Protein AF-A0A935Y5F2-F1 (afdb_monomer)

Structure (mmCIF, N/CA/C/O backbone):
data_AF-A0A935Y5F2-F1
#
_entry.id   AF-A0A935Y5F2-F1
#
loop_
_atom_site.group_PDB
_atom_site.id
_atom_site.type_symbol
_atom_site.label_atom_id
_atom_site.label_alt_id
_atom_site.label_comp_id
_atom_site.label_asym_id
_atom_site.label_entity_id
_atom_site.label_seq_id
_atom_site.pdbx_PDB_ins_code
_atom_site.Cartn_x
_atom_site.Cartn_y
_atom_site.Cartn_z
_atom_site.occupancy
_atom_site.B_iso_or_equiv
_atom_site.auth_seq_id
_atom_site.auth_comp_id
_atom_site.auth_asym_id
_atom_site.auth_atom_id
_atom_site.pdbx_PDB_model_num
ATOM 1 N N . MET A 1 1 ? -5.928 -0.697 -4.526 1.00 94.38 1 MET A N 1
ATOM 2 C CA . MET A 1 1 ? -4.464 -0.858 -4.385 1.00 94.38 1 MET A CA 1
ATOM 3 C C . MET A 1 1 ? -3.772 0.445 -4.745 1.00 94.38 1 MET A C 1
ATOM 5 O O . MET A 1 1 ? -4.265 1.139 -5.622 1.00 94.38 1 MET A O 1
ATOM 9 N N . GLU A 1 2 ? -2.650 0.767 -4.106 1.00 95.19 2 GLU A N 1
ATOM 10 C CA . GLU A 1 2 ? -1.719 1.807 -4.568 1.00 95.19 2 GLU A CA 1
ATOM 11 C C . GLU A 1 2 ? -0.372 1.163 -4.914 1.00 95.19 2 GLU A C 1
ATOM 13 O O . GLU A 1 2 ? 0.204 0.448 -4.089 1.00 95.19 2 GLU A O 1
ATOM 18 N N . LEU A 1 3 ? 0.101 1.401 -6.140 1.00 92.19 3 LEU A N 1
ATOM 19 C CA . LEU A 1 3 ? 1.449 1.045 -6.583 1.00 92.19 3 LEU A CA 1
ATOM 20 C C . LEU A 1 3 ? 2.396 2.202 -6.247 1.00 92.19 3 LEU A C 1
ATOM 22 O O . LEU A 1 3 ? 2.079 3.347 -6.549 1.00 92.19 3 LEU A O 1
ATOM 26 N N . GLY A 1 4 ? 3.545 1.912 -5.634 1.00 92.50 4 GLY A N 1
ATOM 27 C CA . GLY A 1 4 ? 4.475 2.938 -5.150 1.00 92.50 4 GLY A CA 1
ATOM 28 C C . GLY A 1 4 ? 3.922 3.719 -3.956 1.00 92.50 4 GLY A C 1
ATOM 29 O O . GLY A 1 4 ? 3.942 4.946 -3.957 1.00 92.50 4 GLY A O 1
ATOM 30 N N . CYS A 1 5 ? 3.372 3.023 -2.956 1.00 95.00 5 CYS A N 1
ATOM 31 C CA . CYS A 1 5 ? 2.609 3.669 -1.885 1.00 95.00 5 CYS A CA 1
ATOM 32 C C . CYS A 1 5 ? 3.447 4.449 -0.857 1.00 95.00 5 CYS A C 1
ATOM 34 O O . CYS A 1 5 ? 2.868 5.145 -0.023 1.00 95.00 5 CYS A O 1
ATOM 36 N N . ALA A 1 6 ? 4.779 4.321 -0.864 1.00 94.44 6 ALA A N 1
ATOM 37 C CA . ALA A 1 6 ? 5.688 4.940 0.100 1.00 94.44 6 ALA A CA 1
ATOM 38 C C . ALA A 1 6 ? 5.182 4.800 1.556 1.00 94.44 6 ALA A C 1
ATOM 40 O O . ALA A 1 6 ? 4.969 3.685 2.030 1.00 94.44 6 ALA A O 1
ATOM 41 N N . GLU A 1 7 ? 4.956 5.910 2.269 1.00 95.75 7 GLU A N 1
ATOM 42 C CA . GLU A 1 7 ? 4.436 5.940 3.645 1.00 95.75 7 GLU A CA 1
ATOM 43 C C . GLU A 1 7 ? 2.896 5.820 3.762 1.00 95.75 7 GLU A C 1
ATOM 45 O O . GLU A 1 7 ? 2.339 5.992 4.850 1.00 95.75 7 GLU A O 1
ATOM 50 N N . ALA A 1 8 ? 2.199 5.507 2.664 1.00 96.50 8 ALA A N 1
ATOM 51 C CA . ALA A 1 8 ? 0.760 5.226 2.586 1.00 96.50 8 ALA A CA 1
ATOM 52 C C . ALA A 1 8 ? -0.171 6.397 2.946 1.00 96.50 8 ALA A C 1
ATOM 54 O O . ALA A 1 8 ? -1.287 6.201 3.436 1.00 96.50 8 ALA A O 1
ATOM 55 N N . GLY A 1 9 ? 0.270 7.632 2.691 1.00 95.31 9 GLY A N 1
ATOM 56 C CA . GLY A 1 9 ? -0.520 8.835 2.967 1.00 95.31 9 GLY A CA 1
ATOM 57 C C . GLY A 1 9 ? -1.828 8.905 2.170 1.00 95.31 9 GLY A C 1
ATOM 58 O O . GLY A 1 9 ? -2.847 9.329 2.711 1.00 95.31 9 GLY A O 1
ATOM 59 N N . VAL A 1 10 ? -1.828 8.446 0.914 1.00 95.81 10 VAL A N 1
ATOM 60 C CA . VAL A 1 10 ? -3.040 8.391 0.080 1.00 95.81 10 VAL A CA 1
ATOM 61 C C . VAL A 1 10 ? -3.971 7.284 0.567 1.00 95.81 10 VAL A C 1
ATOM 63 O O . VAL A 1 10 ? -5.148 7.546 0.811 1.00 95.81 10 VAL A O 1
ATOM 66 N N . LEU A 1 11 ? -3.450 6.070 0.784 1.00 97.50 11 LEU A N 1
ATOM 67 C CA . LEU A 1 11 ? -4.250 4.944 1.280 1.00 97.50 11 LEU A CA 1
ATOM 68 C C . LEU A 1 11 ? -4.942 5.236 2.613 1.00 97.50 11 LEU A C 1
ATOM 70 O O . LEU A 1 11 ? -6.047 4.742 2.818 1.00 97.50 11 LEU A O 1
ATOM 74 N N . LYS A 1 12 ? -4.367 6.075 3.484 1.00 96.94 12 LYS A N 1
ATOM 75 C CA . LYS A 1 12 ? -5.033 6.502 4.724 1.00 96.94 12 LYS A CA 1
ATOM 76 C C . LYS A 1 12 ? -6.417 7.099 4.475 1.00 96.94 12 LYS A C 1
ATOM 78 O O . LYS A 1 12 ? -7.355 6.753 5.182 1.00 96.94 12 LYS A O 1
ATOM 83 N N . ALA A 1 13 ? -6.569 7.939 3.454 1.00 96.69 13 ALA A N 1
ATOM 84 C CA . ALA A 1 13 ? -7.866 8.532 3.140 1.00 96.69 13 ALA A CA 1
ATOM 85 C C . ALA A 1 13 ? -8.905 7.466 2.748 1.00 96.69 13 ALA A C 1
ATOM 87 O O . ALA A 1 13 ? -10.066 7.571 3.124 1.00 96.69 13 ALA A O 1
ATOM 88 N N . PHE A 1 14 ? -8.490 6.416 2.036 1.00 97.88 14 PHE A N 1
ATOM 89 C CA . PHE A 1 14 ? -9.374 5.310 1.653 1.00 97.88 14 PHE A CA 1
ATOM 90 C C . PHE A 1 14 ? -9.705 4.397 2.835 1.00 97.88 14 PHE A C 1
ATOM 92 O O . PHE A 1 14 ? -10.855 3.998 2.999 1.00 97.88 14 PHE A O 1
ATOM 99 N N . VAL A 1 1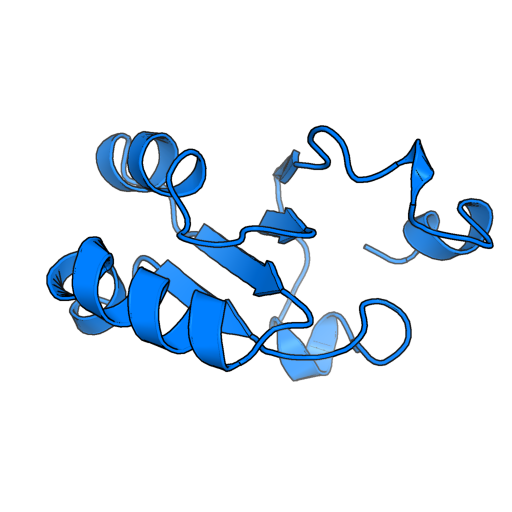5 ? -8.722 4.115 3.690 1.00 97.94 15 VAL A N 1
ATOM 100 C CA . VAL A 1 15 ? -8.924 3.406 4.961 1.00 97.94 15 VAL A CA 1
ATOM 101 C C . VAL A 1 15 ? -9.950 4.145 5.827 1.00 97.94 15 VAL A C 1
ATOM 103 O O . VAL A 1 15 ? -10.894 3.527 6.309 1.00 97.94 15 VAL A O 1
ATOM 106 N N . ASP A 1 16 ? -9.842 5.472 5.942 1.00 97.00 16 ASP A N 1
ATOM 107 C CA . ASP A 1 16 ? -10.786 6.305 6.704 1.00 97.00 16 ASP A CA 1
ATOM 108 C C . ASP A 1 16 ? -12.205 6.306 6.109 1.00 97.00 16 ASP A C 1
ATOM 110 O O . ASP A 1 16 ? -13.185 6.489 6.830 1.00 97.00 16 ASP A O 1
ATOM 114 N N . LEU A 1 17 ? -12.330 6.057 4.803 1.00 97.50 17 LEU A N 1
ATOM 115 C CA . LEU A 1 17 ? -13.609 5.840 4.118 1.00 97.50 17 LEU A CA 1
ATOM 116 C C . LEU A 1 17 ? -14.141 4.402 4.269 1.00 97.50 17 LEU A C 1
ATOM 118 O O . LEU A 1 17 ? -15.205 4.083 3.740 1.00 97.50 17 LEU A O 1
ATOM 122 N N . GLY A 1 18 ? -13.430 3.537 4.995 1.00 97.31 18 GLY A N 1
ATOM 123 C CA . GLY A 1 18 ? -13.809 2.151 5.257 1.00 97.31 18 GLY A CA 1
ATOM 124 C C . GLY A 1 18 ? -13.331 1.148 4.204 1.00 97.31 18 GLY A C 1
ATOM 125 O O . GLY A 1 18 ? -13.732 -0.015 4.258 1.00 97.31 18 GLY A O 1
ATOM 126 N N . CYS A 1 19 ? -12.488 1.554 3.252 1.00 97.75 19 CYS A N 1
ATOM 127 C CA . CYS A 1 19 ? -11.997 0.667 2.201 1.00 97.75 19 CYS A CA 1
ATOM 128 C C . CYS A 1 19 ? -10.915 -0.292 2.711 1.00 97.75 19 CYS A C 1
ATOM 130 O O . CYS A 1 19 ? -10.005 0.103 3.441 1.00 97.75 19 CYS A O 1
ATOM 132 N N . THR A 1 20 ? -10.942 -1.535 2.228 1.00 97.19 20 THR A N 1
ATOM 133 C CA . THR A 1 20 ? -9.810 -2.459 2.360 1.00 97.19 20 THR A CA 1
ATOM 134 C C . THR A 1 20 ? -8.751 -2.125 1.319 1.00 97.19 20 THR A C 1
ATOM 136 O O . THR A 1 20 ? -9.034 -2.020 0.125 1.00 97.19 20 THR A O 1
ATOM 139 N N . CYS A 1 21 ? -7.519 -1.942 1.772 1.00 97.44 21 CYS A N 1
ATOM 140 C CA . CYS A 1 21 ? -6.445 -1.381 0.976 1.00 97.44 21 CYS A CA 1
ATOM 141 C C . CYS A 1 21 ? -5.219 -2.295 0.946 1.00 97.44 21 CYS A C 1
ATOM 143 O O . CYS A 1 21 ? -4.889 -2.983 1.913 1.00 97.44 21 CYS A O 1
ATOM 145 N N . VAL A 1 22 ? -4.500 -2.240 -0.174 1.00 96.94 22 VAL A N 1
ATOM 146 C CA . VAL A 1 22 ? -3.175 -2.842 -0.329 1.00 96.94 22 VAL A CA 1
ATOM 147 C C . VAL A 1 22 ? -2.228 -1.783 -0.871 1.00 96.94 22 VAL A C 1
ATOM 149 O O . VAL A 1 22 ? -2.546 -1.141 -1.876 1.00 96.94 22 VAL A O 1
ATOM 152 N N . GLY A 1 23 ? -1.095 -1.603 -0.197 1.00 96.25 23 GLY A N 1
ATOM 153 C CA . GLY A 1 23 ? 0.014 -0.774 -0.659 1.00 96.25 23 GLY A CA 1
ATOM 154 C C . GLY A 1 23 ? 1.187 -1.638 -1.107 1.00 96.25 23 GLY A C 1
ATOM 155 O O . GLY A 1 23 ? 1.613 -2.526 -0.366 1.00 96.25 23 GLY A O 1
ATOM 156 N N . LEU A 1 24 ? 1.692 -1.386 -2.313 1.00 94.75 24 LEU A N 1
ATOM 157 C CA . LEU A 1 24 ? 2.893 -2.019 -2.852 1.00 94.75 24 LEU A CA 1
ATOM 158 C C . LEU A 1 24 ? 4.001 -0.973 -2.970 1.00 94.75 24 LEU A C 1
ATOM 160 O O . LEU A 1 24 ? 3.792 0.061 -3.600 1.00 94.75 24 LEU A O 1
ATOM 164 N N . ASP A 1 25 ? 5.184 -1.247 -2.427 1.00 94.19 25 ASP A N 1
ATOM 165 C CA . ASP A 1 25 ? 6.363 -0.402 -2.643 1.00 94.19 25 ASP A CA 1
ATOM 166 C C . ASP A 1 25 ? 7.655 -1.230 -2.641 1.00 94.19 25 ASP A C 1
ATOM 168 O O . ASP A 1 25 ? 7.807 -2.184 -1.877 1.00 94.19 25 ASP A O 1
ATOM 172 N N . LEU A 1 26 ? 8.612 -0.855 -3.488 1.00 92.56 26 LEU A N 1
ATOM 173 C CA . LEU A 1 26 ? 9.914 -1.515 -3.575 1.00 92.56 26 LEU A CA 1
ATOM 174 C C . LEU A 1 26 ? 10.772 -1.326 -2.319 1.00 92.56 26 LEU A C 1
ATOM 176 O O . LEU A 1 26 ? 11.656 -2.140 -2.080 1.00 92.56 26 LEU A O 1
ATOM 180 N N . SER A 1 27 ? 10.537 -0.260 -1.552 1.00 94.25 27 SER A N 1
ATOM 181 C CA . SER A 1 27 ? 11.345 0.174 -0.411 1.00 94.25 27 SER A CA 1
ATOM 182 C C . SER A 1 27 ? 10.845 -0.442 0.909 1.00 94.25 27 SER A C 1
ATOM 184 O O . SER A 1 27 ? 9.829 0.003 1.461 1.00 94.25 27 SER A O 1
ATOM 186 N N . PRO A 1 28 ? 11.546 -1.438 1.488 1.00 94.81 28 PRO A N 1
ATOM 187 C CA . PRO A 1 28 ? 11.126 -2.048 2.747 1.00 94.81 28 PRO A CA 1
ATOM 188 C C . PRO A 1 28 ? 11.174 -1.059 3.917 1.00 94.81 28 PRO A C 1
ATOM 190 O O . PRO A 1 28 ? 10.378 -1.164 4.850 1.00 94.81 28 PRO A O 1
ATOM 193 N N . GLU A 1 29 ? 12.083 -0.079 3.887 1.00 96.31 29 GLU A N 1
ATOM 194 C CA . GLU A 1 29 ? 12.193 0.953 4.917 1.00 96.31 29 GLU A CA 1
ATOM 195 C C . GLU A 1 29 ? 10.999 1.917 4.912 1.00 96.31 29 GLU A C 1
ATOM 197 O O . GLU A 1 29 ? 10.503 2.288 5.986 1.00 96.31 29 GLU A O 1
ATOM 202 N N . ARG A 1 30 ? 10.479 2.269 3.727 1.00 95.81 30 ARG A N 1
ATOM 203 C CA . ARG A 1 30 ? 9.247 3.057 3.607 1.00 95.81 30 ARG A CA 1
ATOM 204 C C . ARG A 1 30 ? 8.048 2.248 4.061 1.00 95.81 30 ARG A C 1
ATOM 206 O O . ARG A 1 30 ? 7.282 2.750 4.875 1.00 95.81 30 ARG A O 1
ATOM 213 N N . ILE A 1 31 ? 7.949 0.977 3.668 1.00 97.12 31 ILE A N 1
ATOM 214 C CA . ILE A 1 31 ? 6.887 0.077 4.145 1.00 97.12 31 ILE A CA 1
ATOM 215 C C . ILE A 1 31 ? 6.913 -0.081 5.671 1.00 97.12 31 ILE A C 1
ATOM 217 O O . ILE A 1 31 ? 5.866 -0.031 6.318 1.00 97.12 3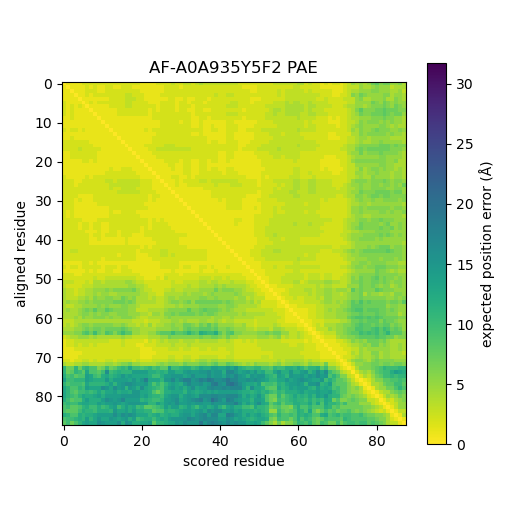1 ILE A O 1
ATOM 221 N N . ALA A 1 32 ? 8.090 -0.217 6.284 1.00 97.50 32 ALA A N 1
ATOM 222 C CA . ALA A 1 32 ? 8.213 -0.283 7.739 1.00 97.50 32 ALA A CA 1
ATOM 223 C C . ALA A 1 32 ? 7.739 1.015 8.415 1.00 97.50 32 ALA A C 1
ATOM 225 O O . ALA A 1 32 ? 7.130 0.978 9.486 1.00 97.50 32 ALA A O 1
ATOM 226 N N . THR A 1 33 ? 7.995 2.163 7.789 1.00 98.06 33 THR A N 1
ATOM 227 C CA . THR A 1 33 ? 7.526 3.471 8.261 1.00 98.06 33 THR A CA 1
ATOM 228 C C . THR A 1 33 ? 6.011 3.615 8.082 1.00 98.06 33 THR A C 1
ATOM 230 O O . THR A 1 33 ? 5.318 3.952 9.042 1.00 98.06 33 THR A O 1
ATOM 233 N N . ALA A 1 34 ? 5.479 3.247 6.915 1.00 97.81 34 ALA A N 1
ATOM 234 C CA . ALA A 1 34 ? 4.049 3.209 6.613 1.00 97.81 34 ALA A CA 1
ATOM 235 C C . ALA A 1 34 ? 3.290 2.328 7.609 1.00 97.81 34 ALA A C 1
ATOM 237 O O . ALA A 1 34 ? 2.279 2.737 8.168 1.00 97.81 34 ALA A O 1
ATOM 238 N N . THR A 1 35 ? 3.825 1.143 7.909 1.00 97.88 35 THR A N 1
ATOM 239 C CA . THR A 1 35 ? 3.243 0.202 8.876 1.00 97.88 35 THR A CA 1
ATOM 240 C C . THR A 1 35 ? 3.132 0.820 10.268 1.00 97.88 35 THR A C 1
ATOM 242 O O . THR A 1 35 ? 2.139 0.601 10.954 1.00 97.88 35 THR A O 1
ATOM 245 N N . LYS A 1 36 ? 4.112 1.633 10.687 1.00 98.06 36 LYS A N 1
ATOM 246 C CA . LYS A 1 36 ? 4.041 2.362 11.964 1.00 98.06 36 LYS A CA 1
ATOM 247 C C . LYS A 1 36 ? 2.989 3.467 11.930 1.00 98.06 36 LYS A C 1
ATOM 249 O O . LYS A 1 36 ? 2.241 3.609 12.891 1.00 98.06 36 LYS A O 1
ATOM 254 N N . PHE A 1 37 ? 2.923 4.239 10.846 1.00 97.75 37 PHE A N 1
ATOM 255 C CA . PHE A 1 37 ? 1.929 5.307 10.699 1.00 97.75 37 PHE A CA 1
ATOM 256 C C . PHE A 1 37 ? 0.499 4.778 10.583 1.00 97.75 37 PHE A C 1
ATOM 258 O O . PHE 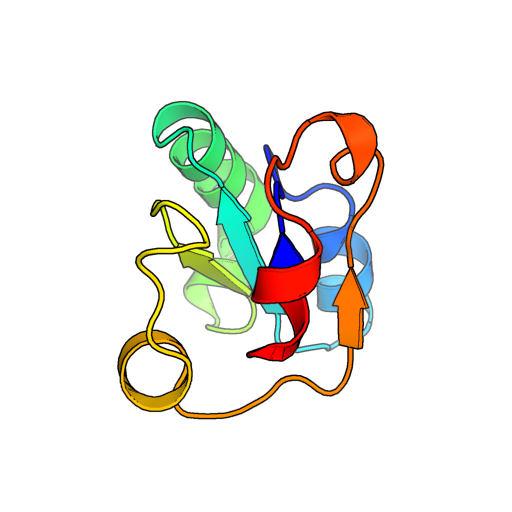A 1 37 ? -0.428 5.433 11.048 1.00 97.75 37 PHE A O 1
ATOM 265 N N . GLN A 1 38 ? 0.332 3.587 10.012 1.00 97.94 38 GLN A N 1
ATOM 266 C CA . GLN A 1 38 ? -0.957 2.953 9.752 1.00 97.94 38 GLN A CA 1
ATOM 267 C C . GLN A 1 38 ? -1.225 1.745 10.660 1.00 97.94 38 GLN A C 1
ATOM 269 O O . GLN A 1 38 ? -1.962 0.836 10.281 1.00 97.94 38 GLN A O 1
ATOM 274 N N . ALA A 1 39 ? -0.623 1.712 11.852 1.00 98.06 39 ALA A N 1
ATOM 275 C CA . ALA A 1 39 ? -0.610 0.528 12.712 1.00 98.06 39 ALA A CA 1
ATOM 276 C C . ALA A 1 39 ? -2.013 -0.019 13.025 1.00 98.06 39 ALA A C 1
ATOM 278 O O . ALA A 1 39 ? -2.216 -1.229 12.978 1.00 98.06 39 ALA A O 1
ATOM 279 N N . GLU A 1 40 ? -2.987 0.855 13.289 1.00 97.88 40 GLU A N 1
ATOM 280 C CA . GLU A 1 40 ? -4.371 0.455 13.574 1.00 97.88 40 GLU A CA 1
ATOM 281 C C . GLU A 1 40 ? -5.034 -0.230 12.370 1.00 97.88 40 GLU A C 1
ATOM 283 O O . GLU A 1 40 ? -5.616 -1.305 12.508 1.00 97.88 40 GLU A O 1
ATOM 288 N N . ALA A 1 41 ? -4.880 0.346 11.176 1.00 98.19 41 ALA A N 1
ATOM 289 C CA . ALA A 1 41 ? -5.427 -0.205 9.939 1.00 98.19 41 ALA A CA 1
ATOM 290 C C . ALA A 1 41 ? -4.764 -1.535 9.554 1.00 98.19 41 ALA A C 1
ATOM 292 O O . ALA A 1 41 ? -5.419 -2.437 9.032 1.00 98.19 41 ALA A O 1
ATOM 293 N N . VAL A 1 42 ? -3.466 -1.675 9.834 1.00 98.06 42 VAL A N 1
ATOM 294 C CA . VAL A 1 42 ? -2.744 -2.937 9.634 1.00 98.06 42 VAL A CA 1
ATOM 295 C C . VAL A 1 42 ? -3.213 -3.993 10.628 1.00 98.06 42 VAL A C 1
ATOM 297 O O . VAL A 1 42 ? -3.485 -5.128 10.244 1.00 98.06 42 VAL A O 1
ATOM 300 N N . GLN A 1 43 ? -3.361 -3.626 11.901 1.00 97.94 43 GLN A N 1
ATOM 301 C CA . GLN A 1 43 ? -3.798 -4.542 12.950 1.00 97.94 43 GLN A CA 1
ATOM 302 C C . GLN A 1 43 ? -5.237 -5.030 12.741 1.00 97.94 43 GLN A C 1
ATOM 304 O O . GLN A 1 43 ? -5.534 -6.188 13.030 1.00 97.94 43 GLN A O 1
ATOM 309 N N . SER A 1 44 ? -6.123 -4.175 12.226 1.00 97.31 44 SER A N 1
ATOM 310 C CA . SER A 1 44 ? -7.502 -4.547 11.890 1.00 97.31 44 SER A CA 1
ATOM 311 C C . SER A 1 44 ? -7.615 -5.361 10.595 1.00 97.31 44 SER A C 1
ATOM 313 O O . SER A 1 44 ? -8.688 -5.880 10.292 1.00 97.31 44 SER A O 1
ATOM 315 N N . GLY A 1 45 ? -6.525 -5.481 9.827 1.00 96.69 45 GLY A N 1
ATOM 316 C CA . GLY A 1 45 ? -6.503 -6.133 8.518 1.00 96.69 45 GLY A CA 1
ATOM 317 C C . GLY A 1 45 ? -7.105 -5.289 7.390 1.00 96.69 45 GLY A C 1
ATOM 318 O O . GLY A 1 45 ? -7.225 -5.773 6.267 1.00 96.69 45 GLY A O 1
ATOM 319 N N . GLN A 1 46 ? -7.473 -4.034 7.659 1.00 97.25 46 GLN A N 1
ATOM 320 C CA . GLN A 1 46 ? -8.028 -3.129 6.654 1.00 97.25 46 GLN A CA 1
ATOM 321 C C . GLN A 1 46 ? -6.959 -2.606 5.687 1.00 97.25 46 GLN A C 1
ATOM 323 O O . GLN A 1 46 ? -7.278 -2.279 4.547 1.00 97.25 46 GLN A O 1
ATOM 328 N N . LEU A 1 47 ? -5.694 -2.561 6.105 1.00 98.00 47 LEU A N 1
ATOM 329 C CA . LEU A 1 47 ? -4.567 -2.210 5.250 1.00 98.00 47 LEU A CA 1
ATOM 330 C C . LEU A 1 47 ? -3.482 -3.283 5.312 1.00 98.00 47 LEU A C 1
ATOM 332 O O . LEU A 1 47 ? -3.012 -3.647 6.385 1.00 98.00 47 LEU A O 1
ATOM 336 N N . ARG A 1 48 ? -3.031 -3.751 4.149 1.00 96.81 48 ARG A N 1
ATOM 337 C CA . ARG A 1 48 ? -1.874 -4.645 4.035 1.00 96.81 48 ARG A CA 1
ATOM 338 C C . ARG A 1 48 ? -0.793 -4.016 3.168 1.00 96.81 48 ARG A C 1
ATOM 340 O O . ARG A 1 48 ? -1.091 -3.380 2.160 1.00 96.81 48 ARG A O 1
ATOM 347 N N . PHE A 1 49 ? 0.460 -4.262 3.523 1.00 96.75 49 PHE A N 1
ATOM 348 C CA . PHE A 1 49 ? 1.612 -3.855 2.728 1.00 96.75 49 PHE A CA 1
ATOM 349 C C . PHE A 1 49 ? 2.307 -5.046 2.081 1.00 96.75 49 PHE A C 1
ATOM 351 O O . PHE A 1 49 ? 2.397 -6.119 2.678 1.00 96.75 49 PHE A O 1
ATOM 358 N N . ILE A 1 50 ? 2.830 -4.834 0.876 1.00 94.38 50 ILE A N 1
ATOM 359 C CA . ILE A 1 50 ? 3.731 -5.758 0.190 1.00 94.38 50 ILE A CA 1
ATOM 360 C C . ILE A 1 50 ? 4.977 -4.985 -0.222 1.00 94.38 50 ILE A C 1
ATOM 362 O O . ILE A 1 50 ? 4.881 -3.882 -0.756 1.00 94.38 50 ILE A O 1
ATOM 366 N N . SER A 1 51 ? 6.145 -5.586 0.006 1.00 94.25 51 SER A N 1
ATOM 367 C CA . SER A 1 51 ? 7.405 -5.076 -0.525 1.00 94.25 51 SER A CA 1
ATOM 368 C C . SER A 1 51 ? 7.973 -6.044 -1.553 1.00 94.25 51 SER A C 1
ATOM 370 O O . SER A 1 51 ? 8.608 -7.039 -1.206 1.00 94.25 51 SER A O 1
ATOM 372 N N . LYS A 1 52 ? 7.645 -5.789 -2.821 1.00 89.81 52 LYS A N 1
ATOM 373 C CA . LYS A 1 52 ? 8.040 -6.574 -3.997 1.00 89.81 52 LYS A CA 1
ATOM 374 C C . LYS A 1 52 ? 8.073 -5.669 -5.226 1.00 89.81 52 LYS A C 1
ATOM 376 O O . LYS A 1 52 ? 7.432 -4.618 -5.243 1.00 89.81 52 LYS A O 1
ATOM 381 N N . ASN A 1 53 ? 8.784 -6.105 -6.261 1.00 86.12 53 ASN A N 1
ATOM 382 C CA . ASN A 1 53 ? 8.667 -5.495 -7.578 1.00 86.12 53 ASN A CA 1
ATOM 383 C C . ASN A 1 53 ? 7.305 -5.826 -8.189 1.00 86.12 53 ASN A C 1
ATOM 385 O O . ASN A 1 53 ? 6.829 -6.949 -8.065 1.00 86.12 53 ASN A O 1
ATOM 389 N N . VAL A 1 54 ? 6.694 -4.848 -8.853 1.00 82.75 54 VAL A N 1
ATOM 390 C CA . VAL A 1 54 ? 5.385 -4.984 -9.495 1.00 82.75 54 VAL A CA 1
ATOM 391 C C . VAL A 1 54 ? 5.375 -6.082 -10.564 1.00 82.75 54 VAL A C 1
ATOM 393 O O . VAL A 1 54 ? 4.387 -6.794 -10.678 1.00 82.75 54 VAL A O 1
ATOM 396 N N . TYR A 1 55 ? 6.475 -6.307 -11.287 1.00 81.75 55 TYR A N 1
ATOM 397 C CA . TYR A 1 55 ? 6.536 -7.395 -12.278 1.00 81.75 55 TYR A CA 1
ATOM 398 C C . TYR A 1 55 ? 6.673 -8.792 -11.659 1.00 81.75 55 TYR A C 1
ATOM 400 O O . TYR A 1 55 ? 6.456 -9.779 -12.353 1.00 81.75 55 TYR A O 1
ATOM 408 N N . ASP A 1 56 ? 6.998 -8.874 -10.366 1.00 86.75 56 ASP A N 1
ATOM 409 C CA . ASP A 1 56 ? 7.165 -10.135 -9.633 1.00 86.75 56 ASP A CA 1
ATOM 410 C C . ASP A 1 56 ? 5.910 -10.499 -8.817 1.00 86.75 56 ASP A C 1
ATOM 412 O O . ASP A 1 56 ? 5.947 -11.403 -7.976 1.00 86.75 56 ASP A O 1
ATOM 416 N N . ILE A 1 57 ? 4.816 -9.756 -9.010 1.00 86.50 57 ILE A N 1
ATOM 417 C CA . ILE A 1 57 ? 3.540 -9.991 -8.341 1.00 86.50 57 ILE A CA 1
ATOM 418 C C . ILE A 1 57 ? 2.694 -10.964 -9.157 1.00 86.50 57 ILE A C 1
ATOM 420 O O . ILE A 1 57 ? 2.429 -10.738 -10.337 1.00 86.50 57 ILE A O 1
ATOM 424 N N . ASP A 1 58 ? 2.179 -11.984 -8.481 1.00 87.00 58 ASP A N 1
ATOM 425 C CA . ASP A 1 58 ? 1.092 -12.818 -8.979 1.00 87.00 58 ASP A CA 1
ATOM 426 C C . ASP A 1 58 ? -0.215 -12.361 -8.321 1.00 87.00 58 ASP A C 1
ATOM 428 O O . ASP A 1 58 ? -0.353 -12.399 -7.099 1.00 87.00 58 ASP A O 1
ATOM 432 N N . VAL A 1 59 ? -1.183 -11.899 -9.113 1.00 82.81 59 VAL A N 1
ATOM 433 C CA . VAL A 1 59 ? -2.419 -11.307 -8.575 1.00 82.81 59 VAL A CA 1
ATOM 434 C C . VAL A 1 59 ? -3.224 -12.304 -7.739 1.00 82.81 59 VAL A C 1
ATOM 436 O O . VAL A 1 59 ? -3.738 -11.949 -6.675 1.00 82.81 59 VAL A O 1
ATOM 439 N N . ASP A 1 60 ? -3.302 -13.557 -8.174 1.00 85.06 60 ASP A N 1
ATOM 440 C CA . ASP A 1 60 ? -4.096 -14.566 -7.484 1.00 85.06 60 ASP A CA 1
ATOM 441 C C . ASP A 1 60 ? -3.372 -15.054 -6.223 1.00 85.06 60 ASP A C 1
ATOM 443 O O . ASP A 1 60 ? -3.986 -15.157 -5.159 1.00 85.06 60 ASP A O 1
ATOM 447 N N . ALA A 1 61 ? -2.063 -15.302 -6.298 1.00 85.38 61 ALA A N 1
ATOM 448 C CA . ALA A 1 61 ? -1.292 -15.811 -5.167 1.00 85.38 61 ALA A CA 1
ATOM 449 C C . ALA A 1 61 ? -0.940 -14.732 -4.130 1.00 85.38 61 ALA A C 1
ATOM 451 O O . ALA A 1 61 ? -0.991 -15.000 -2.927 1.00 85.38 61 ALA A O 1
ATOM 452 N N . ASP A 1 62 ? -0.585 -13.519 -4.562 1.00 85.62 62 ASP A N 1
ATOM 453 C CA . ASP A 1 62 ? -0.195 -12.445 -3.650 1.00 85.62 62 ASP A CA 1
ATOM 454 C C . ASP A 1 62 ? -1.410 -11.705 -3.091 1.00 85.62 62 ASP A C 1
ATOM 456 O O . ASP A 1 62 ? -1.415 -11.384 -1.898 1.00 85.62 62 ASP A O 1
ATOM 460 N N . PHE A 1 63 ? -2.448 -11.436 -3.892 1.00 85.62 63 PHE A N 1
ATOM 461 C CA . PHE A 1 63 ? -3.610 -10.644 -3.461 1.00 85.62 63 PHE A CA 1
ATOM 462 C C . PHE A 1 63 ? -4.877 -11.456 -3.196 1.00 85.62 63 PHE A C 1
ATOM 464 O O . PHE A 1 63 ? -5.738 -10.976 -2.459 1.00 85.62 63 PHE A O 1
ATOM 471 N N . GLY A 1 64 ? -4.993 -12.673 -3.732 1.00 83.69 64 GLY A N 1
ATOM 472 C CA . GLY A 1 64 ? -6.215 -13.474 -3.616 1.00 83.69 64 GLY A CA 1
ATOM 473 C C . GLY A 1 64 ? -7.365 -12.964 -4.489 1.00 83.69 64 GLY A C 1
ATOM 474 O O . GLY A 1 64 ? -8.515 -13.329 -4.243 1.00 83.69 64 GLY A O 1
ATOM 475 N N . GLY A 1 65 ? -7.075 -12.103 -5.472 1.00 84.69 65 GLY A N 1
ATOM 476 C CA . GLY A 1 65 ? -8.062 -11.532 -6.384 1.00 84.69 65 GLY A CA 1
ATOM 477 C C . GLY A 1 65 ? -7.694 -10.141 -6.907 1.00 84.69 65 GLY A C 1
ATOM 478 O O . GLY A 1 65 ? -6.657 -9.572 -6.569 1.00 84.69 65 GLY A O 1
ATOM 479 N N . LYS A 1 66 ? -8.579 -9.593 -7.748 1.00 88.31 66 LYS A N 1
ATOM 480 C CA . LYS A 1 66 ? -8.432 -8.266 -8.368 1.00 88.31 66 LYS A CA 1
ATOM 481 C C . LYS A 1 66 ? -8.904 -7.136 -7.454 1.00 88.31 66 LYS A C 1
ATOM 483 O O . LYS A 1 66 ? -9.575 -7.365 -6.450 1.00 88.31 66 LYS A O 1
ATOM 488 N N . PHE A 1 67 ? -8.592 -5.905 -7.847 1.00 91.81 67 PHE A N 1
ATOM 489 C CA . PHE A 1 67 ? -9.001 -4.692 -7.143 1.00 91.81 67 PHE A CA 1
ATOM 490 C C . PHE A 1 67 ? -10.075 -3.919 -7.908 1.00 91.81 67 PHE A C 1
ATOM 492 O O . PHE A 1 67 ? -10.028 -3.832 -9.131 1.00 91.81 67 PHE A O 1
ATOM 499 N N . ASP A 1 68 ? -10.980 -3.263 -7.178 1.00 94.19 68 ASP A N 1
ATOM 500 C CA . ASP A 1 68 ? -11.960 -2.334 -7.765 1.00 94.19 68 ASP A CA 1
ATOM 501 C C . ASP A 1 68 ? -11.314 -1.025 -8.251 1.00 94.19 68 ASP A C 1
ATOM 503 O O . ASP A 1 68 ? -11.824 -0.353 -9.146 1.00 94.19 68 ASP A O 1
ATOM 507 N N . LEU A 1 69 ? -10.189 -0.646 -7.636 1.00 93.25 69 LEU A N 1
ATOM 508 C CA . LEU A 1 69 ? -9.437 0.566 -7.942 1.00 93.25 69 LEU A CA 1
ATOM 509 C C . LEU A 1 69 ? -7.939 0.332 -7.747 1.00 93.25 69 LEU A C 1
ATOM 511 O O . LEU A 1 69 ? -7.502 -0.137 -6.688 1.00 93.25 69 LEU A O 1
ATOM 515 N N . ILE A 1 70 ? -7.151 0.732 -8.742 1.00 91.94 70 ILE A N 1
ATOM 516 C CA . ILE A 1 70 ? -5.690 0.767 -8.681 1.00 91.94 70 ILE A CA 1
ATOM 517 C C . ILE A 1 70 ? -5.234 2.209 -8.886 1.00 91.94 70 ILE A C 1
ATOM 519 O O . 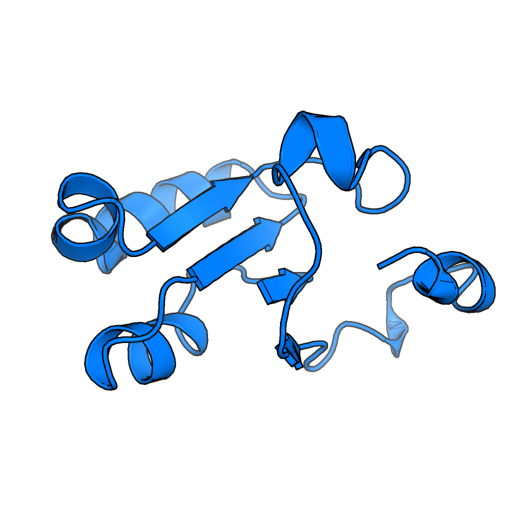ILE A 1 70 ? -5.594 2.856 -9.866 1.00 91.94 70 ILE A O 1
ATOM 523 N N . LEU A 1 71 ? -4.452 2.710 -7.935 1.00 91.81 71 LEU A N 1
ATOM 524 C CA . LEU A 1 71 ? -3.875 4.044 -7.949 1.00 91.81 71 LEU A CA 1
ATOM 525 C C . LEU A 1 71 ? -2.417 3.962 -8.396 1.00 91.81 71 LEU A C 1
ATOM 527 O O . LEU A 1 71 ? -1.633 3.187 -7.847 1.00 91.81 71 LEU A O 1
ATOM 531 N N . LEU A 1 72 ? -2.076 4.802 -9.371 1.00 88.69 72 LEU A N 1
ATOM 532 C CA . LEU A 1 72 ? -0.713 5.073 -9.808 1.00 88.69 72 LEU A CA 1
ATOM 533 C C . LEU A 1 72 ? -0.532 6.592 -9.802 1.00 88.69 72 LEU A C 1
ATOM 535 O O . LEU A 1 72 ? -0.946 7.272 -10.740 1.00 88.6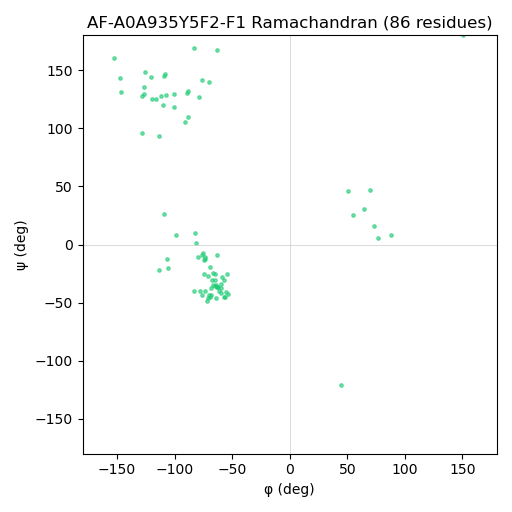9 72 LEU A O 1
ATOM 539 N N . LYS A 1 73 ? 0.032 7.138 -8.723 1.00 82.75 73 LYS A N 1
ATOM 540 C CA . LYS A 1 73 ? 0.292 8.576 -8.591 1.00 82.75 73 LYS A CA 1
ATOM 541 C C . LYS A 1 73 ? 1.794 8.844 -8.653 1.00 82.75 73 LYS A C 1
ATOM 543 O O . LYS A 1 73 ? 2.516 8.365 -7.792 1.00 82.75 73 LYS A O 1
ATOM 548 N N . ASP A 1 74 ? 2.236 9.638 -9.628 1.00 72.38 74 ASP A N 1
ATOM 549 C CA . ASP A 1 74 ? 3.647 10.031 -9.832 1.00 72.38 74 ASP A CA 1
ATOM 550 C C . ASP A 1 74 ? 4.621 8.832 -9.952 1.00 72.38 74 ASP A C 1
ATOM 552 O O . ASP A 1 74 ? 5.804 8.919 -9.624 1.00 72.38 74 ASP A O 1
ATOM 556 N N . VAL A 1 75 ? 4.102 7.672 -10.375 1.00 66.19 75 VAL A N 1
ATOM 557 C CA . VAL A 1 75 ? 4.867 6.425 -10.577 1.00 66.19 75 VAL A CA 1
ATOM 558 C C . VAL A 1 75 ? 4.931 6.018 -12.042 1.00 66.19 75 VAL A C 1
ATOM 560 O O . VAL A 1 75 ? 5.814 5.251 -12.421 1.00 66.19 75 VAL A O 1
ATOM 563 N N . ILE A 1 76 ? 3.999 6.490 -12.875 1.00 64.88 76 ILE A N 1
ATOM 564 C CA . ILE A 1 76 ? 3.873 6.013 -14.256 1.00 64.88 76 ILE A CA 1
ATOM 565 C C . ILE A 1 76 ? 5.121 6.372 -15.070 1.00 64.88 76 ILE A C 1
ATOM 567 O O . ILE A 1 76 ? 5.588 5.573 -15.872 1.00 64.88 76 ILE A O 1
ATOM 571 N N . GLU A 1 77 ? 5.730 7.525 -14.797 1.00 65.06 77 GLU A N 1
ATOM 572 C CA . GLU A 1 77 ? 6.965 7.997 -15.424 1.00 65.06 77 GLU A CA 1
ATOM 573 C C . GLU A 1 77 ? 8.215 7.190 -15.034 1.00 65.06 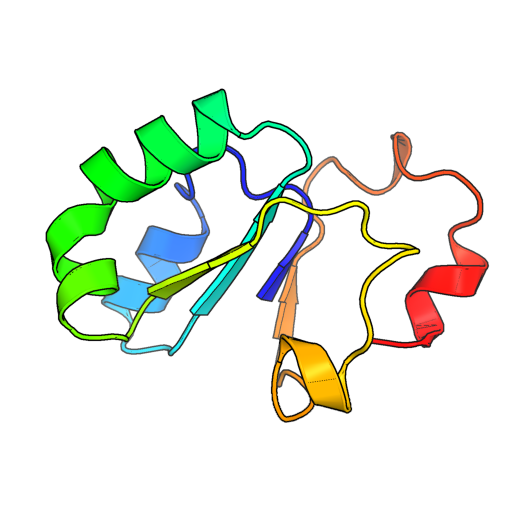77 GLU A C 1
ATOM 575 O O . GLU A 1 77 ? 9.223 7.242 -15.739 1.00 65.06 77 GLU A O 1
ATOM 580 N N . HIS A 1 78 ? 8.161 6.451 -13.924 1.00 66.81 78 HIS A N 1
ATOM 581 C CA . HIS A 1 78 ? 9.293 5.707 -13.371 1.00 66.81 78 HIS A CA 1
ATOM 582 C C . HIS A 1 78 ? 9.187 4.195 -1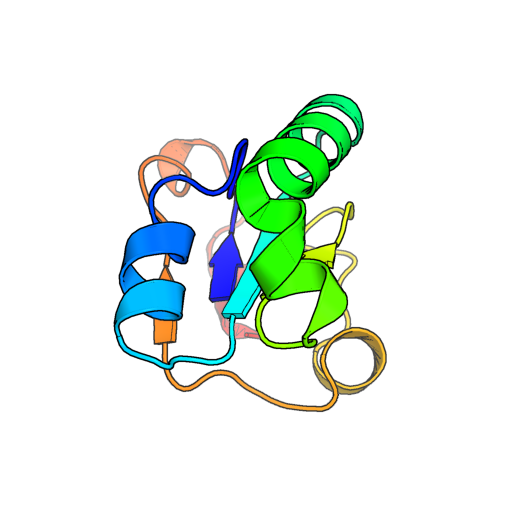3.579 1.00 66.81 78 HIS A C 1
ATOM 584 O O . HIS A 1 78 ? 10.176 3.489 -13.385 1.00 66.81 78 HIS A O 1
ATOM 590 N N . ILE A 1 79 ? 8.014 3.702 -13.980 1.00 68.06 79 ILE A N 1
ATOM 591 C CA . ILE A 1 79 ? 7.773 2.293 -14.278 1.00 68.06 79 ILE A CA 1
ATOM 592 C C . ILE A 1 79 ? 8.105 2.052 -15.764 1.00 68.06 79 ILE A C 1
ATOM 594 O O . ILE A 1 79 ? 7.382 2.550 -16.634 1.00 68.06 79 ILE A O 1
ATOM 598 N N . PRO A 1 80 ? 9.195 1.326 -16.088 1.00 66.06 80 PRO A N 1
ATOM 599 C CA . PRO A 1 80 ? 9.475 0.906 -17.462 1.00 66.06 80 PRO A CA 1
ATOM 600 C C . PRO A 1 80 ? 8.376 -0.043 -17.980 1.00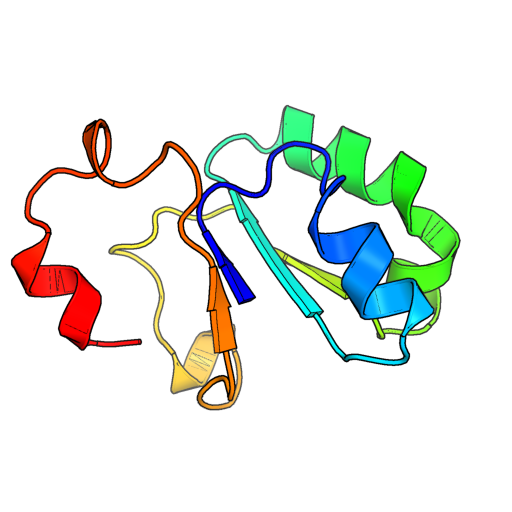 66.06 80 PRO A C 1
ATOM 602 O O . PRO A 1 80 ? 7.540 -0.512 -17.222 1.00 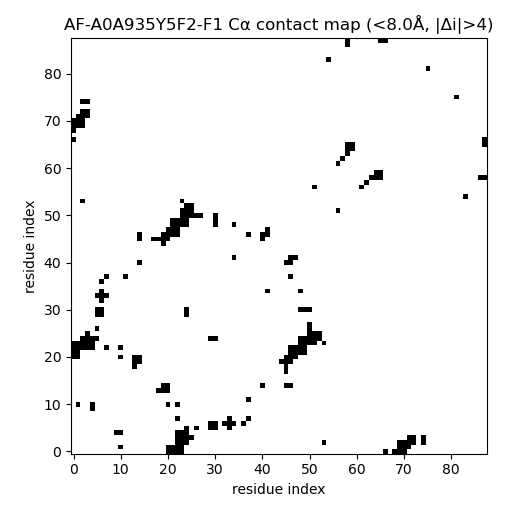66.06 80 PRO A O 1
ATOM 605 N N . ASP A 1 81 ? 8.321 -0.337 -19.276 1.00 71.56 81 ASP A N 1
ATOM 606 C CA . ASP A 1 81 ? 7.452 -1.405 -19.811 1.00 71.56 81 ASP A CA 1
ATOM 607 C C . ASP A 1 81 ? 5.974 -1.352 -19.356 1.00 71.56 81 ASP A C 1
ATOM 609 O O . ASP A 1 81 ? 5.380 -2.359 -18.964 1.00 71.56 81 ASP A O 1
ATOM 613 N N . GLN A 1 82 ? 5.372 -0.159 -19.400 1.00 68.94 82 GLN A N 1
ATOM 614 C CA . GLN A 1 82 ? 4.008 0.106 -18.917 1.00 68.94 82 GLN A CA 1
ATOM 615 C C . GLN A 1 82 ? 2.933 -0.816 -19.521 1.00 68.94 82 GLN A C 1
ATOM 617 O O . GLN A 1 82 ? 1.907 -1.041 -18.882 1.00 68.94 82 GLN A O 1
ATOM 622 N N . GLU A 1 83 ? 3.149 -1.383 -20.715 1.00 69.25 83 GLU A N 1
ATOM 623 C CA . GLU A 1 83 ? 2.211 -2.337 -21.332 1.00 69.25 83 GLU A CA 1
ATOM 624 C C . GLU A 1 83 ? 1.972 -3.585 -20.459 1.00 69.25 83 GLU A C 1
ATOM 626 O O . GLU A 1 83 ? 0.874 -4.153 -20.456 1.00 69.25 83 GLU A O 1
ATOM 631 N N . ASN A 1 84 ? 2.956 -3.955 -19.632 1.00 69.94 84 ASN A N 1
ATOM 632 C CA . ASN A 1 84 ? 2.866 -5.084 -18.706 1.00 69.94 84 ASN A CA 1
ATOM 633 C C . ASN A 1 84 ? 2.001 -4.791 -17.465 1.00 69.94 84 ASN A C 1
ATOM 635 O O . ASN A 1 84 ? 1.705 -5.703 -16.700 1.00 69.94 84 ASN A O 1
ATOM 639 N N . LEU A 1 85 ? 1.543 -3.550 -17.248 1.00 71.56 85 LEU A N 1
ATOM 640 C CA . LEU A 1 85 ? 0.639 -3.219 -16.134 1.00 71.56 85 LEU A CA 1
ATOM 641 C C . LEU A 1 85 ? -0.799 -3.717 -16.349 1.00 71.56 85 LEU A C 1
ATOM 643 O O . LEU A 1 85 ? -1.584 -3.732 -15.405 1.00 71.56 85 LEU A O 1
ATOM 647 N N . SER A 1 86 ? -1.149 -4.153 -17.561 1.00 64.88 86 SER A N 1
ATOM 648 C CA . SER A 1 86 ? -2.485 -4.672 -17.902 1.00 64.88 86 SER A CA 1
ATOM 649 C C . SER A 1 86 ? -2.885 -5.956 -17.153 1.00 64.88 86 SER A C 1
ATOM 651 O O . SER A 1 86 ? -4.036 -6.383 -17.233 1.00 64.88 86 SER A O 1
ATOM 653 N N . GLN A 1 87 ? -1.948 -6.567 -16.425 1.00 66.06 87 GLN A N 1
ATOM 654 C CA . GLN A 1 87 ? -2.152 -7.797 -15.661 1.00 66.06 87 GLN A CA 1
ATOM 655 C C . GLN A 1 87 ? -2.850 -7.609 -14.302 1.00 66.06 87 GLN A C 1
ATOM 657 O O . GLN A 1 87 ? -3.235 -8.609 -13.695 1.00 66.06 87 GLN A O 1
ATOM 662 N N . PHE A 1 88 ? -3.021 -6.367 -13.832 1.00 62.94 88 PHE A N 1
ATOM 663 C CA . PHE A 1 88 ? -3.656 -6.054 -12.545 1.00 62.94 88 PHE A CA 1
ATOM 664 C C . PHE A 1 88 ? -5.160 -5.768 -12.644 1.00 62.94 88 PHE A C 1
ATOM 666 O O . PHE A 1 88 ? -5.606 -5.187 -13.658 1.00 62.94 88 PHE A O 1
#

pLDDT: mean 89.19, std 10.8, range [62.94, 98.19]

Solvent-accessible surface area (backbone atoms only — not comparable to full-atom values): 5241 Å² total; per-residue (Å²): 60,30,49,66,30,51,60,36,72,70,58,48,61,43,45,75,73,69,40,77,42,39,33,31,23,74,49,58,70,36,43,57,50,17,48,64,76,38,40,69,42,41,74,73,63,36,34,47,79,44,69,50,57,78,90,77,61,48,53,60,83,75,65,70,49,84,69,98,49,78,44,70,69,97,35,69,92,74,47,74,74,64,81,69,59,75,79,107

Mean predicted aligned error: 4.33 Å

Secondary structure (DSSP, 8-state):
-EET-TT-HHHHHHHHTT--EEEE-S-HHHHHHHHHHTHHHHHTTSEEEE-S-GGG--IIIIISS--S--EESS-TTT-S-GGGGGG-

Sequence (88 aa):
MELGCAEAGVLKAFVDLGCTCVGLDLSPERIATATKFQAEAVQSGQLRFISKNVYDIDVDADFGGKFDLILLKDVIEHIPDQENLSQF

Nearest PDB structures (foldseek):
  4htf-assembly1_B  TM=8.726E-01  e=4.559E-03  Escherichia coli O157:H7
  1ve3-assembly1_A-3  TM=7.911E-01  e=3.673E-02  Pyrococcus horikoshii
  6pdm-assembly1_A  TM=7.638E-01  e=2.144E-02  Homo sapiens
  8ryd-assembly1_B  TM=7.426E-01  e=2.453E-02  Pseudomonas aeruginosa
  1nv8-assembly2_B  TM=7.526E-01  e=4.432E-01  Thermotoga maritima

Foldseek 3Di:
DEEQCQLVPVVVVVVVVVAQEEYEHQDVVSVVNNCVVCVVCVVVNSYYYDRDDPLPDDCCVPPVDDDPDYDYDPCCVVDPPCVSVVND

Radius of gyration: 12.37 Å; Cα contacts (8 Å, |Δi|>4): 119; chains: 1; bounding box: 26×26×35 Å